Protein AF-A0A2D4L9E7-F1 (afdb_monomer_lite)

pLDDT: mean 81.02, std 16.88, range [30.33, 95.88]

Secondary structure (DSSP, 8-state):
-EE-TTSTT--EE-------S--EE-B-TTS-B--S-S--HHHHHHHHHHHHTTSSEEEE--EEETTEEES-EEEESSS-SSSTT--GGG-HHHHSTTT--

Structure (mmCIF, N/CA/C/O backbone):
data_AF-A0A2D4L9E7-F1
#
_entry.id   AF-A0A2D4L9E7-F1
#
loop_
_atom_site.group_PDB
_atom_site.id
_atom_site.type_symbol
_atom_site.label_atom_id
_atom_site.label_alt_id
_atom_site.label_comp_id
_atom_site.label_asym_id
_atom_site.label_entity_id
_atom_site.label_seq_id
_atom_site.pdbx_PDB_ins_code
_atom_site.Cartn_x
_atom_site.Cartn_y
_atom_site.Cartn_z
_atom_site.occupancy
_atom_site.B_iso_or_equiv
_atom_site.auth_seq_id
_atom_site.auth_comp_id
_atom_site.auth_asym_id
_atom_site.auth_atom_id
_atom_site.pdbx_PDB_model_num
ATOM 1 N N . ILE A 1 1 ? -16.323 7.079 7.103 1.00 86.12 1 ILE A N 1
ATOM 2 C CA . ILE A 1 1 ? -16.629 6.130 8.201 1.00 86.12 1 ILE A CA 1
ATOM 3 C C . ILE A 1 1 ? -18.139 6.122 8.41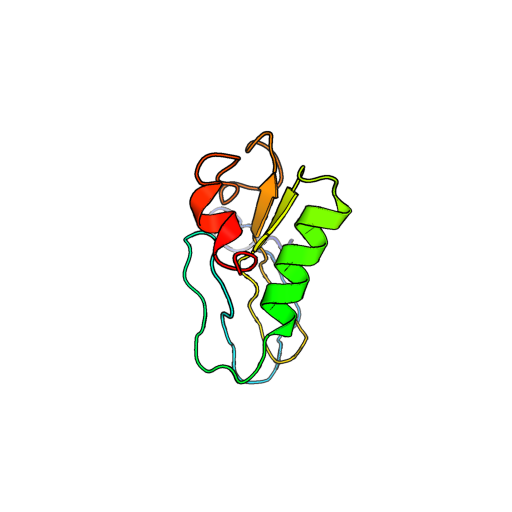2 1.00 86.12 1 ILE A C 1
ATOM 5 O O . ILE A 1 1 ? -18.728 7.197 8.427 1.00 86.12 1 ILE A O 1
ATOM 9 N N . ILE A 1 2 ? -18.757 4.944 8.516 1.00 92.50 2 ILE A N 1
ATOM 10 C CA . ILE A 1 2 ? -20.193 4.740 8.749 1.00 92.50 2 ILE A CA 1
ATOM 11 C C . ILE A 1 2 ? -20.382 4.044 10.095 1.00 92.50 2 ILE A C 1
ATOM 13 O O . ILE A 1 2 ? -19.716 3.052 10.381 1.00 92.50 2 ILE A O 1
ATOM 17 N N . GLU A 1 3 ? -21.310 4.552 10.903 1.00 95.19 3 GLU A N 1
ATOM 18 C CA . GLU A 1 3 ? -21.714 3.950 12.174 1.00 95.19 3 GLU A CA 1
ATOM 19 C C . GLU A 1 3 ? -22.987 3.122 11.989 1.00 95.19 3 GLU A C 1
ATOM 21 O O . GLU A 1 3 ? -24.034 3.633 11.582 1.00 95.19 3 GLU A O 1
ATOM 26 N N . MET A 1 4 ? -22.934 1.845 12.359 1.00 93.75 4 MET A N 1
ATOM 27 C CA . MET A 1 4 ? -24.116 0.984 12.374 1.00 93.75 4 MET A CA 1
ATOM 28 C C . MET A 1 4 ? -24.857 1.142 13.709 1.00 93.75 4 MET A C 1
ATOM 30 O O . MET A 1 4 ? -24.802 0.264 14.569 1.00 93.75 4 MET A O 1
ATOM 34 N N . LYS A 1 5 ? -25.568 2.268 13.875 1.00 94.06 5 LYS A N 1
ATOM 35 C CA . LYS A 1 5 ? -26.239 2.682 15.131 1.00 94.06 5 LYS A CA 1
ATOM 36 C C . LYS A 1 5 ? -27.178 1.634 15.741 1.00 94.06 5 LYS A C 1
ATOM 38 O O . LYS A 1 5 ? -27.344 1.596 16.956 1.00 94.06 5 LYS A O 1
ATOM 43 N N . ASN A 1 6 ? -27.769 0.785 14.900 1.00 95.88 6 ASN A N 1
ATOM 44 C CA . ASN A 1 6 ? -28.741 -0.234 15.303 1.00 95.88 6 ASN A CA 1
ATOM 45 C C . ASN A 1 6 ? -28.107 -1.594 15.662 1.00 95.88 6 ASN A C 1
ATOM 47 O O . ASN A 1 6 ? -28.835 -2.536 15.961 1.00 95.88 6 ASN A O 1
ATOM 51 N N . ARG A 1 7 ? -26.773 -1.737 15.615 1.00 94.25 7 ARG A N 1
ATOM 52 C CA . ARG A 1 7 ? -26.065 -2.962 16.029 1.00 94.25 7 ARG A CA 1
ATOM 53 C C . ARG A 1 7 ? -25.505 -2.815 17.453 1.00 94.25 7 ARG A C 1
ATOM 55 O O . ARG A 1 7 ? -25.070 -1.717 17.809 1.00 94.25 7 ARG A O 1
ATOM 62 N N . PRO A 1 8 ? -25.462 -3.894 18.262 1.00 94.25 8 PRO A N 1
ATOM 63 C CA . PRO A 1 8 ? -24.792 -3.872 19.562 1.00 94.25 8 PRO A CA 1
ATOM 64 C C . PRO A 1 8 ? -23.357 -3.343 19.437 1.00 94.25 8 PRO A C 1
ATOM 66 O O . PRO A 1 8 ? -22.628 -3.739 18.531 1.00 94.25 8 PRO A O 1
ATOM 69 N N . GLY A 1 9 ? -22.972 -2.411 20.313 1.00 94.94 9 GLY A N 1
ATOM 70 C CA . GLY A 1 9 ? -21.647 -1.778 20.294 1.00 94.94 9 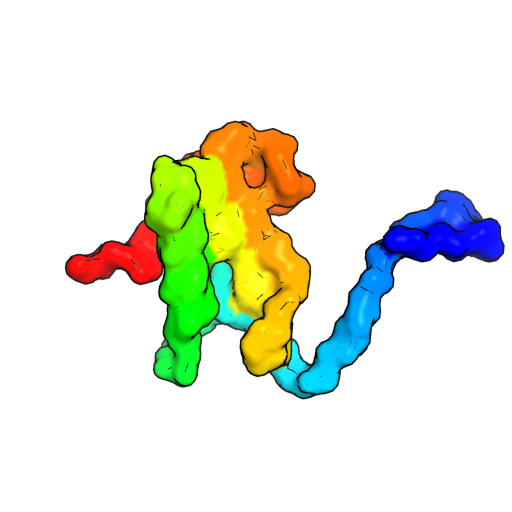GLY A CA 1
ATOM 71 C C . GLY A 1 9 ? -21.447 -0.679 19.242 1.00 94.94 9 GLY A C 1
ATOM 72 O O . GLY A 1 9 ? -20.385 -0.071 19.237 1.00 94.94 9 GLY A O 1
ATOM 73 N N . ARG A 1 10 ? -22.448 -0.397 18.390 1.00 94.12 10 ARG A N 1
ATOM 74 C CA . ARG A 1 10 ? -22.427 0.670 17.365 1.00 94.12 10 ARG A CA 1
ATOM 75 C C . ARG A 1 10 ? -21.114 0.716 16.561 1.00 94.12 10 ARG A C 1
ATOM 77 O O . ARG A 1 10 ? -20.438 1.743 16.532 1.00 94.12 10 ARG A O 1
ATOM 84 N N . PRO A 1 11 ? -20.726 -0.401 15.922 1.00 95.75 11 PRO A N 1
ATOM 85 C CA . PRO A 1 11 ? -19.445 -0.494 15.240 1.00 95.75 11 PRO A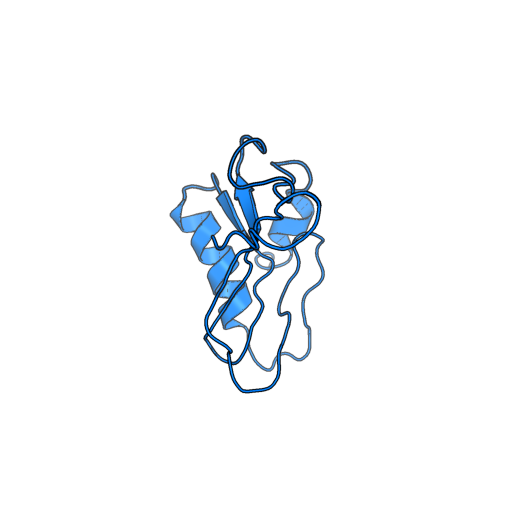 CA 1
ATOM 86 C C . PRO A 1 11 ? -19.319 0.529 14.106 1.00 95.75 11 PRO A C 1
ATOM 88 O O . PRO A 1 11 ? -20.292 0.840 13.404 1.00 95.75 11 PRO A O 1
ATOM 91 N N . LEU A 1 12 ? -18.087 1.006 13.930 1.00 94.88 12 LEU A N 1
ATOM 92 C CA . LEU A 1 12 ? -17.665 1.900 12.860 1.00 94.88 12 LEU A CA 1
ATOM 93 C C . LEU A 1 12 ? -17.036 1.091 11.722 1.00 94.88 12 LEU A C 1
ATOM 95 O O . LEU A 1 12 ? -16.268 0.164 11.968 1.00 94.88 12 LEU A O 1
ATOM 99 N N . TYR A 1 13 ? -17.334 1.470 10.483 1.00 92.81 13 TYR A N 1
ATOM 100 C CA . TYR A 1 13 ? -16.775 0.854 9.281 1.00 92.81 13 TYR A CA 1
ATOM 101 C C . TYR A 1 13 ? -16.270 1.908 8.304 1.00 92.81 13 TYR A C 1
ATOM 103 O O . TYR A 1 13 ? -16.798 3.021 8.225 1.00 92.81 13 TYR A O 1
ATOM 111 N N . HIS A 1 14 ? -15.273 1.542 7.511 1.00 91.00 14 HIS A N 1
ATOM 112 C CA . HIS A 1 14 ? -14.895 2.292 6.321 1.00 91.00 14 HIS A CA 1
ATOM 113 C C . HIS A 1 14 ? -15.755 1.819 5.141 1.00 91.00 14 HIS A C 1
ATOM 115 O O . HIS A 1 14 ? -16.184 0.668 5.104 1.00 91.00 14 HIS A O 1
ATOM 121 N N . LEU A 1 15 ? -16.070 2.733 4.224 1.00 92.38 15 LEU A N 1
ATOM 122 C CA . LEU A 1 15 ? -16.793 2.433 2.992 1.00 92.38 15 LEU A CA 1
ATOM 123 C C . LEU A 1 15 ? -15.986 3.013 1.839 1.00 92.38 15 LEU A C 1
ATOM 125 O O . LEU A 1 15 ? -15.561 4.167 1.908 1.00 92.38 15 LEU A O 1
ATOM 129 N N . GLU A 1 16 ? -15.835 2.221 0.794 1.00 91.56 16 GLU A N 1
ATOM 130 C CA . GLU A 1 16 ? -15.198 2.593 -0.459 1.00 91.56 16 GLU A CA 1
ATOM 131 C C . GLU A 1 16 ? -16.057 2.118 -1.635 1.00 91.56 16 GLU A C 1
ATOM 133 O O . GLU A 1 16 ? -17.010 1.350 -1.461 1.00 91.56 16 GLU A O 1
ATOM 138 N N . HIS A 1 17 ? -15.759 2.614 -2.834 1.00 92.69 17 HIS A N 1
ATOM 139 C CA . HIS A 1 17 ? -16.453 2.163 -4.033 1.00 92.69 17 HIS A CA 1
ATOM 140 C C . HIS A 1 17 ? -16.097 0.712 -4.344 1.00 92.69 17 HIS A C 1
ATOM 142 O O . HIS A 1 17 ? -14.933 0.324 -4.289 1.00 92.69 17 HIS A O 1
ATOM 148 N N . TYR A 1 18 ? -17.101 -0.071 -4.738 1.00 93.19 18 TYR A N 1
ATOM 149 C CA . TYR A 1 18 ? -16.854 -1.390 -5.301 1.00 93.19 18 TYR A CA 1
ATOM 150 C C . TYR A 1 18 ? -16.038 -1.258 -6.590 1.00 93.19 18 TYR A C 1
ATOM 152 O O . TYR A 1 18 ? -16.400 -0.489 -7.483 1.00 93.19 18 TYR A O 1
ATOM 160 N N . ILE A 1 19 ? -14.952 -2.023 -6.679 1.00 94.75 19 ILE A N 1
ATOM 161 C CA . ILE A 1 19 ? -14.085 -2.067 -7.852 1.00 94.75 19 ILE A CA 1
ATOM 162 C C . ILE A 1 19 ? -14.362 -3.376 -8.590 1.00 94.75 19 ILE A C 1
ATOM 164 O O . ILE A 1 19 ? -14.077 -4.462 -8.084 1.00 94.75 19 ILE A O 1
ATOM 168 N N . GLU A 1 20 ? -14.933 -3.276 -9.788 1.00 95.81 20 GLU A N 1
ATOM 169 C CA . GLU A 1 20 ? -15.254 -4.439 -10.610 1.00 95.81 20 GLU A CA 1
ATOM 170 C C . GLU A 1 20 ? -13.998 -5.017 -11.276 1.00 95.81 20 GLU A C 1
ATOM 172 O O . GLU A 1 20 ? -13.258 -4.310 -11.958 1.00 95.81 20 GLU A O 1
ATOM 177 N N . GLY A 1 21 ? -13.787 -6.327 -11.114 1.00 95.44 21 GLY A N 1
ATOM 178 C CA . GLY A 1 21 ? -12.778 -7.105 -11.832 1.00 95.44 21 GLY A CA 1
ATOM 179 C C . GLY A 1 21 ? -11.904 -7.971 -10.923 1.00 95.44 21 GLY A C 1
ATOM 180 O O . GLY A 1 21 ? -12.205 -8.200 -9.751 1.00 95.44 21 GLY A O 1
ATOM 181 N N . LYS A 1 22 ? -10.824 -8.527 -11.486 1.00 93.75 22 LYS A N 1
ATOM 182 C CA . LYS A 1 22 ? -9.951 -9.456 -10.757 1.00 93.75 22 LYS A CA 1
ATOM 183 C C . LYS A 1 22 ? -9.046 -8.696 -9.795 1.00 93.75 22 LYS A C 1
ATOM 185 O O . LYS A 1 22 ? -8.126 -8.003 -10.228 1.00 93.75 22 LYS A O 1
ATOM 190 N N . TYR A 1 23 ? -9.266 -8.916 -8.505 1.00 93.19 23 TYR A N 1
ATOM 191 C CA . TYR A 1 23 ? -8.392 -8.412 -7.458 1.00 93.19 23 TYR A CA 1
ATOM 192 C C . TYR A 1 23 ? -7.015 -9.083 -7.516 1.00 93.19 23 TYR A C 1
ATOM 194 O O . TYR A 1 23 ? -6.898 -10.309 -7.624 1.00 93.19 23 TYR A O 1
ATOM 202 N N . ILE A 1 24 ? -5.963 -8.273 -7.452 1.00 92.12 24 ILE A N 1
ATOM 203 C CA . ILE A 1 24 ? -4.569 -8.699 -7.509 1.00 92.12 24 ILE A CA 1
ATOM 204 C C . ILE A 1 24 ? -3.782 -7.975 -6.422 1.00 92.12 24 ILE A C 1
ATOM 206 O O . ILE A 1 24 ? -3.820 -6.752 -6.350 1.00 92.12 24 ILE A O 1
ATOM 210 N N . LYS A 1 25 ? -2.998 -8.735 -5.652 1.00 90.88 25 LYS A N 1
ATOM 211 C CA . LYS A 1 25 ? -1.929 -8.216 -4.797 1.00 90.88 25 LYS A CA 1
ATOM 212 C C . LYS A 1 25 ? -0.594 -8.302 -5.544 1.00 90.88 25 LYS A C 1
ATOM 214 O O . LYS A 1 25 ? -0.195 -9.397 -5.943 1.00 90.88 25 LYS A O 1
ATOM 219 N N . TYR A 1 26 ? 0.054 -7.162 -5.789 1.00 88.12 26 TYR A N 1
ATOM 220 C CA . TYR A 1 26 ? 1.287 -7.073 -6.588 1.00 88.12 26 TYR A CA 1
ATOM 221 C C . TYR A 1 26 ? 2.547 -7.172 -5.732 1.00 88.12 26 TYR A C 1
ATOM 223 O O . TYR A 1 26 ? 3.509 -7.835 -6.119 1.00 88.12 26 TYR A O 1
ATOM 231 N N . ASN A 1 27 ? 2.542 -6.538 -4.565 1.00 83.12 27 ASN A N 1
ATOM 232 C CA . ASN A 1 27 ? 3.566 -6.717 -3.545 1.00 83.12 27 ASN A CA 1
ATOM 233 C C . ASN A 1 27 ? 2.932 -6.792 -2.160 1.00 83.12 27 ASN A C 1
ATOM 235 O O . ASN A 1 27 ? 1.719 -6.628 -2.007 1.00 83.12 27 ASN A O 1
ATOM 239 N N . SER A 1 28 ? 3.754 -7.089 -1.157 1.00 80.25 28 SER A N 1
ATOM 240 C CA . SER A 1 28 ? 3.337 -7.001 0.233 1.00 80.25 28 SER A CA 1
ATOM 241 C C . SER A 1 28 ? 4.288 -6.198 1.101 1.00 80.25 28 SER A C 1
ATOM 243 O O . SER A 1 28 ? 5.484 -6.131 0.823 1.00 80.25 28 SER A O 1
ATOM 245 N N . ASN A 1 29 ? 3.775 -5.731 2.232 1.00 72.56 29 ASN A N 1
ATOM 246 C CA . ASN A 1 29 ? 4.562 -5.187 3.339 1.00 72.56 29 ASN A CA 1
ATOM 247 C C . ASN A 1 29 ? 5.501 -6.210 4.027 1.00 72.56 29 ASN A C 1
ATOM 249 O O . ASN A 1 29 ? 6.244 -5.863 4.940 1.00 72.56 29 ASN A O 1
ATOM 253 N N . SER A 1 30 ? 5.496 -7.479 3.598 1.00 70.06 30 SER A N 1
ATOM 254 C CA . SER A 1 30 ? 6.337 -8.557 4.133 1.00 70.06 30 SER A CA 1
ATOM 255 C C . SER A 1 30 ? 7.194 -9.248 3.063 1.00 70.06 30 SER A C 1
ATOM 257 O O . SER A 1 30 ? 7.707 -10.340 3.292 1.00 70.06 30 SER A O 1
ATOM 259 N N . GLY A 1 31 ? 7.411 -8.613 1.907 1.00 68.31 31 GLY A N 1
ATOM 260 C CA . GLY A 1 31 ? 8.373 -9.074 0.895 1.00 68.31 31 GLY A CA 1
ATOM 261 C C . GLY A 1 31 ? 7.851 -10.087 -0.131 1.00 68.31 31 GLY A C 1
ATOM 262 O O . GLY A 1 31 ? 8.628 -10.546 -0.958 1.00 68.31 31 GLY A O 1
ATOM 263 N N . PHE A 1 32 ? 6.558 -10.429 -0.131 1.00 77.38 32 PHE A N 1
ATOM 264 C CA . PHE A 1 32 ? 5.930 -11.055 -1.303 1.00 77.38 32 PHE A CA 1
ATOM 265 C C . PHE A 1 32 ? 5.956 -10.093 -2.498 1.00 77.38 32 PHE A C 1
ATOM 267 O O . PHE A 1 32 ? 5.554 -8.936 -2.364 1.00 77.38 32 PHE A O 1
ATOM 274 N N . VAL A 1 33 ? 6.364 -10.599 -3.659 1.00 77.38 33 VAL A N 1
ATOM 275 C CA . VAL A 1 33 ? 6.297 -9.927 -4.959 1.00 77.38 33 VAL A CA 1
ATOM 276 C C . VAL A 1 33 ? 5.679 -10.912 -5.940 1.00 77.38 33 VAL A C 1
ATOM 278 O O . VAL A 1 33 ? 6.063 -12.081 -5.982 1.00 77.38 33 VAL A O 1
ATOM 281 N N . ARG A 1 34 ? 4.697 -10.458 -6.716 1.00 77.31 34 ARG A N 1
ATOM 282 C CA . ARG A 1 34 ? 4.122 -11.268 -7.787 1.00 77.31 34 ARG A CA 1
ATOM 283 C C . ARG A 1 34 ? 5.102 -11.323 -8.965 1.00 77.31 34 ARG A C 1
ATOM 285 O O . ARG A 1 34 ? 5.412 -10.290 -9.545 1.00 77.31 34 ARG A O 1
ATOM 292 N N . ASP A 1 35 ? 5.547 -12.530 -9.305 1.00 72.25 35 ASP A N 1
ATOM 293 C CA . ASP A 1 35 ? 6.655 -12.798 -10.242 1.00 72.25 35 ASP A CA 1
ATOM 294 C C . ASP A 1 35 ? 6.192 -13.264 -11.639 1.00 72.25 35 ASP A C 1
ATOM 296 O O . ASP A 1 35 ? 6.916 -13.912 -12.386 1.00 72.25 35 ASP A O 1
ATOM 300 N N . ASP A 1 36 ? 4.949 -12.973 -12.035 1.00 72.75 36 ASP A N 1
ATOM 301 C CA . ASP A 1 36 ? 4.478 -13.365 -13.371 1.00 72.75 36 ASP A CA 1
ATOM 302 C C . ASP A 1 36 ? 4.972 -12.434 -14.493 1.00 72.75 36 ASP A C 1
ATOM 304 O O . ASP A 1 36 ? 4.640 -12.664 -15.651 1.00 72.75 36 ASP A O 1
ATOM 308 N N . ASN A 1 37 ? 5.787 -11.416 -14.178 1.00 61.44 37 ASN A N 1
ATOM 309 C CA . ASN A 1 37 ? 6.415 -10.469 -15.115 1.00 61.44 37 ASN A CA 1
ATOM 310 C C . ASN A 1 37 ? 5.450 -9.760 -16.090 1.00 61.44 37 ASN A C 1
ATOM 312 O O . ASN A 1 37 ? 5.883 -9.113 -17.040 1.00 61.44 37 ASN A O 1
ATOM 316 N N . ILE A 1 38 ? 4.136 -9.815 -15.844 1.00 68.06 38 ILE A N 1
ATOM 317 C CA . ILE A 1 38 ? 3.121 -9.205 -16.717 1.00 68.06 38 ILE A CA 1
ATOM 318 C C . ILE A 1 38 ? 3.002 -7.694 -16.458 1.00 68.06 38 ILE A C 1
ATOM 320 O O . ILE A 1 38 ? 2.572 -6.950 -17.340 1.00 68.06 38 ILE A O 1
ATOM 324 N N . ARG A 1 39 ? 3.373 -7.207 -15.261 1.00 78.31 39 ARG A N 1
ATOM 325 C CA . ARG A 1 39 ? 3.203 -5.791 -14.892 1.00 78.31 39 ARG A CA 1
ATOM 326 C C . ARG A 1 39 ? 4.135 -5.326 -13.769 1.00 78.31 39 ARG A C 1
ATOM 328 O O . ARG A 1 39 ? 3.950 -5.694 -12.614 1.00 78.31 39 ARG A O 1
ATOM 335 N N . LEU A 1 40 ? 5.074 -4.435 -14.102 1.00 85.25 40 LEU A N 1
ATOM 336 C CA . LEU A 1 40 ? 6.078 -3.901 -13.164 1.00 85.25 40 LEU A CA 1
AT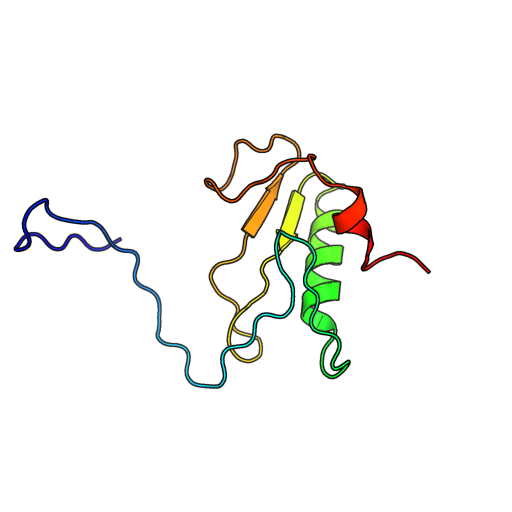OM 337 C C . LEU A 1 40 ? 5.745 -2.514 -12.590 1.00 85.25 40 LEU A C 1
ATOM 339 O O . LEU A 1 40 ? 6.357 -2.102 -11.607 1.00 85.25 40 LEU A O 1
ATOM 343 N N . THR A 1 41 ? 4.757 -1.803 -13.145 1.00 90.69 41 THR A N 1
ATOM 344 C CA . THR A 1 41 ? 4.367 -0.456 -12.685 1.00 90.69 41 THR A CA 1
ATOM 345 C C . THR A 1 41 ? 4.092 -0.364 -11.175 1.00 90.69 41 THR A C 1
ATOM 347 O O . THR A 1 41 ? 4.552 0.604 -10.576 1.00 90.69 41 THR A O 1
ATOM 350 N N . PRO A 1 42 ? 3.430 -1.339 -10.513 1.00 90.75 42 PRO A N 1
ATOM 351 C CA . PRO A 1 42 ? 3.270 -1.336 -9.054 1.00 90.75 42 PRO A CA 1
ATOM 352 C C . PRO A 1 42 ? 4.597 -1.306 -8.284 1.00 90.75 42 PRO A C 1
ATOM 354 O O . PRO A 1 42 ? 4.721 -0.579 -7.304 1.00 90.75 42 PRO A O 1
ATOM 357 N N . GLN A 1 43 ? 5.604 -2.051 -8.751 1.00 88.88 43 GLN A N 1
ATOM 358 C CA . GLN A 1 43 ? 6.926 -2.088 -8.120 1.00 88.88 43 GLN A CA 1
ATOM 359 C C . GLN A 1 43 ? 7.697 -0.793 -8.360 1.00 88.88 43 GLN A C 1
ATOM 361 O O . GLN A 1 43 ? 8.261 -0.218 -7.431 1.00 88.88 43 GLN A O 1
ATOM 366 N N . ALA A 1 44 ? 7.659 -0.296 -9.600 1.00 90.69 44 ALA A N 1
ATOM 367 C CA . ALA A 1 44 ? 8.255 0.986 -9.953 1.00 90.69 44 ALA A CA 1
ATOM 368 C C . ALA A 1 44 ? 7.614 2.144 -9.171 1.00 90.69 44 ALA A C 1
ATOM 370 O O . ALA A 1 44 ? 8.316 3.062 -8.758 1.00 90.69 44 ALA A O 1
ATOM 371 N N . PHE A 1 45 ? 6.302 2.088 -8.921 1.00 92.75 45 PHE A N 1
ATOM 372 C CA . PHE A 1 45 ? 5.594 3.059 -8.092 1.00 92.75 45 PHE A CA 1
ATOM 373 C C . PHE A 1 45 ? 6.077 3.026 -6.638 1.00 92.75 45 PHE A C 1
ATOM 375 O O . PHE A 1 45 ? 6.437 4.074 -6.104 1.00 92.75 45 PHE A O 1
ATOM 382 N N . SER A 1 46 ? 6.163 1.842 -6.019 1.00 91.00 46 SER A N 1
ATOM 383 C CA . SER A 1 46 ? 6.738 1.700 -4.675 1.00 91.00 46 SER A CA 1
ATOM 384 C C . SER A 1 46 ? 8.149 2.299 -4.610 1.00 91.00 46 SER A C 1
ATOM 386 O O . SER A 1 46 ? 8.402 3.169 -3.777 1.00 91.00 46 SER A O 1
ATOM 388 N N . HIS A 1 47 ? 9.036 1.941 -5.545 1.00 90.12 47 HIS A N 1
ATOM 389 C CA . HIS A 1 47 ? 10.391 2.500 -5.616 1.00 90.12 47 HIS A CA 1
ATOM 390 C C . HIS A 1 47 ? 10.395 4.030 -5.792 1.00 90.12 47 HIS A C 1
ATOM 392 O O . HIS A 1 47 ? 11.077 4.743 -5.059 1.00 90.12 47 HIS A O 1
ATOM 398 N N . PHE A 1 48 ? 9.565 4.559 -6.695 1.00 94.56 48 PHE A N 1
ATOM 399 C CA . PHE A 1 48 ? 9.432 5.999 -6.911 1.00 94.56 48 PHE A CA 1
ATOM 400 C C . PHE A 1 48 ? 9.028 6.748 -5.634 1.00 94.56 48 PHE A C 1
ATOM 402 O O . PHE A 1 48 ? 9.582 7.811 -5.359 1.00 94.56 48 PHE A O 1
ATOM 409 N N . THR A 1 49 ? 8.093 6.217 -4.837 1.00 93.88 49 THR A N 1
ATOM 410 C CA . THR A 1 49 ? 7.668 6.871 -3.583 1.00 93.88 49 THR A CA 1
ATOM 411 C C . THR A 1 49 ? 8.801 6.975 -2.560 1.00 93.88 49 THR A C 1
ATOM 413 O O . THR A 1 49 ? 8.904 7.985 -1.859 1.00 93.88 49 THR A O 1
ATOM 416 N N . PHE A 1 50 ? 9.691 5.981 -2.530 1.00 91.19 50 PHE A N 1
ATOM 417 C CA . PHE A 1 50 ? 10.869 5.975 -1.671 1.00 91.19 50 PHE A CA 1
ATOM 418 C C . PHE A 1 50 ? 11.897 7.021 -2.091 1.00 91.19 50 PHE A C 1
ATOM 420 O O . PHE A 1 50 ? 12.274 7.877 -1.289 1.00 91.19 50 PHE A O 1
ATOM 427 N N . GLU A 1 51 ? 12.278 7.030 -3.366 1.00 93.00 51 GLU A N 1
ATOM 428 C CA . GLU A 1 51 ? 13.230 8.012 -3.890 1.00 93.00 51 GLU A CA 1
ATOM 429 C C . GLU A 1 51 ? 12.688 9.441 -3.779 1.00 93.00 51 GLU A C 1
ATOM 431 O O . GLU A 1 51 ? 13.366 10.360 -3.316 1.00 93.00 51 GLU A O 1
ATOM 436 N N . ARG A 1 52 ? 11.416 9.645 -4.139 1.00 94.62 52 ARG A N 1
ATOM 437 C CA . ARG A 1 52 ? 10.806 10.978 -4.162 1.00 94.62 52 ARG A CA 1
ATOM 438 C C . ARG A 1 52 ? 10.641 11.592 -2.774 1.00 94.62 52 ARG A C 1
ATOM 440 O O . ARG A 1 52 ? 10.605 12.824 -2.675 1.00 94.62 52 ARG A O 1
ATOM 447 N N . SER A 1 53 ? 10.519 10.760 -1.739 1.00 88.88 53 SER A N 1
ATOM 448 C CA . SER A 1 53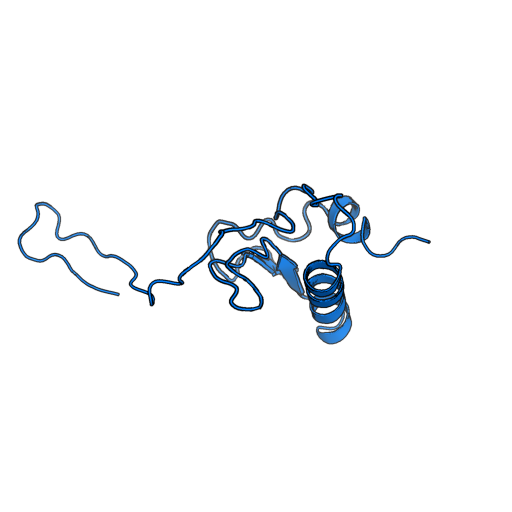 ? 10.426 11.191 -0.343 1.00 88.88 53 SER A CA 1
ATOM 449 C C . SER A 1 53 ? 11.787 11.435 0.315 1.00 88.88 53 SER A C 1
ATOM 451 O O . SER A 1 53 ? 11.821 11.790 1.487 1.00 88.88 53 SER A O 1
ATOM 453 N N . GLY A 1 54 ? 12.905 11.259 -0.403 1.00 90.19 54 GLY A N 1
ATOM 454 C CA . GLY A 1 54 ? 14.235 11.340 0.203 1.00 90.19 54 GLY A CA 1
ATOM 455 C C . GLY A 1 54 ? 14.476 10.208 1.201 1.00 90.19 54 GLY A C 1
ATOM 456 O O . GLY A 1 54 ? 15.067 10.433 2.254 1.00 90.19 54 GLY A O 1
ATOM 457 N N . HIS A 1 55 ? 13.973 9.011 0.882 1.00 88.12 55 HIS A N 1
ATOM 458 C CA . HIS A 1 55 ? 14.138 7.783 1.669 1.00 88.12 55 HIS A CA 1
ATOM 459 C C . HIS A 1 55 ? 13.417 7.791 3.028 1.00 88.12 55 HIS A C 1
ATOM 461 O O . HIS A 1 55 ? 13.744 7.004 3.917 1.00 88.12 55 HIS A O 1
ATOM 467 N N . GLN A 1 56 ? 12.417 8.662 3.198 1.00 86.56 56 GLN A N 1
ATOM 468 C CA . GLN A 1 56 ? 11.684 8.825 4.461 1.00 86.56 56 GLN A CA 1
ATOM 469 C C . GLN A 1 56 ? 10.431 7.948 4.564 1.00 86.56 56 GLN A C 1
ATOM 471 O O . GLN A 1 56 ? 9.991 7.635 5.675 1.00 86.56 56 GLN A O 1
ATOM 476 N N . LEU A 1 57 ? 9.844 7.554 3.429 1.00 90.50 57 LEU A N 1
ATOM 477 C CA . LEU A 1 57 ? 8.685 6.664 3.390 1.00 90.50 57 LEU A CA 1
ATOM 478 C C . LEU A 1 57 ? 8.649 5.812 2.127 1.00 90.50 57 LEU A C 1
ATOM 480 O O . LEU A 1 57 ? 9.202 6.192 1.102 1.00 90.50 57 LEU A O 1
ATOM 484 N N . ILE A 1 58 ? 7.921 4.703 2.173 1.00 89.81 58 ILE A N 1
ATOM 485 C CA . ILE A 1 58 ? 7.564 3.912 0.994 1.00 89.81 58 ILE A CA 1
ATOM 486 C C . ILE A 1 58 ? 6.083 3.540 1.036 1.00 89.81 58 ILE A C 1
ATOM 488 O O . ILE A 1 58 ? 5.524 3.318 2.112 1.00 89.81 58 ILE A O 1
ATOM 492 N N . ILE A 1 59 ? 5.455 3.433 -0.133 1.00 92.06 59 ILE A N 1
ATOM 493 C CA . ILE A 1 59 ? 4.117 2.854 -0.273 1.00 92.06 59 ILE A CA 1
ATOM 494 C C . ILE A 1 59 ? 4.244 1.412 -0.782 1.00 92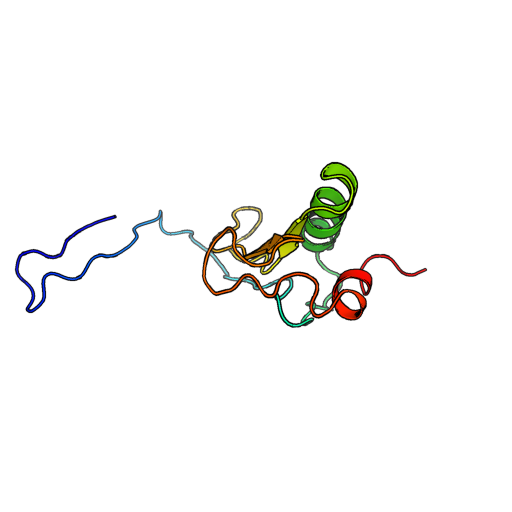.06 59 ILE A C 1
ATOM 496 O O . ILE A 1 59 ? 4.819 1.166 -1.843 1.00 92.06 59 ILE A O 1
ATOM 500 N N . VAL A 1 60 ? 3.704 0.461 -0.024 1.00 89.44 60 VAL A N 1
ATOM 501 C CA . VAL A 1 60 ? 3.707 -0.990 -0.281 1.00 89.44 60 VAL A CA 1
ATOM 502 C C . VAL A 1 60 ? 2.291 -1.563 -0.117 1.00 89.44 60 VAL A C 1
ATOM 504 O O . VAL A 1 60 ? 1.332 -0.804 0.015 1.00 89.44 60 VAL A O 1
ATOM 507 N N . ASP A 1 61 ? 2.144 -2.895 -0.159 1.00 90.38 61 ASP A N 1
ATOM 508 C CA . ASP A 1 61 ? 0.838 -3.572 -0.238 1.00 90.38 61 ASP A CA 1
ATOM 509 C C . ASP A 1 61 ? 0.010 -3.033 -1.420 1.00 90.38 61 ASP A C 1
ATOM 511 O O . ASP A 1 61 ? -1.184 -2.778 -1.315 1.00 90.38 61 ASP A O 1
ATOM 515 N N . ILE A 1 62 ? 0.651 -2.848 -2.579 1.00 92.88 62 ILE A N 1
ATOM 516 C CA . ILE A 1 62 ? -0.041 -2.384 -3.781 1.00 92.88 62 ILE A CA 1
ATOM 517 C C . ILE A 1 62 ? -0.951 -3.505 -4.279 1.00 92.88 62 ILE A C 1
ATOM 519 O O . ILE A 1 62 ? -0.489 -4.558 -4.736 1.00 92.88 62 ILE A O 1
ATOM 523 N N . GLN A 1 63 ? -2.256 -3.275 -4.181 1.00 93.25 63 GLN A N 1
ATOM 524 C CA . GLN A 1 63 ? -3.290 -4.257 -4.477 1.00 93.25 63 GLN A CA 1
ATOM 525 C C . GLN A 1 63 ? -4.571 -3.590 -4.979 1.00 93.25 63 GLN A C 1
ATOM 527 O O . GLN A 1 63 ? -4.835 -2.431 -4.673 1.00 93.25 63 GLN A O 1
ATOM 532 N N . GLY A 1 64 ? -5.351 -4.306 -5.785 1.00 94.88 64 GLY A N 1
ATOM 533 C CA . GLY A 1 64 ? -6.597 -3.799 -6.359 1.00 94.88 64 GLY A CA 1
ATOM 534 C C . GLY A 1 64 ? -6.912 -4.418 -7.716 1.00 94.88 64 GLY A C 1
ATOM 535 O O . GLY A 1 64 ? -6.523 -5.555 -7.991 1.00 94.88 64 GLY A O 1
ATOM 536 N N . VAL A 1 65 ? -7.604 -3.675 -8.579 1.00 95.00 65 VAL A N 1
ATOM 537 C CA . VAL A 1 65 ? -8.015 -4.132 -9.917 1.00 95.00 65 VAL A CA 1
ATOM 538 C C . VAL A 1 65 ? -7.496 -3.164 -10.973 1.00 95.00 65 VAL A C 1
ATOM 540 O O . VAL A 1 65 ? -7.782 -1.970 -10.926 1.00 95.00 65 VAL A O 1
ATOM 543 N N . GLY A 1 66 ? -6.744 -3.663 -11.959 1.00 91.75 66 GLY A N 1
ATOM 544 C CA . GLY A 1 66 ? -6.131 -2.781 -12.957 1.00 91.75 66 GLY A CA 1
ATOM 545 C C . GLY A 1 66 ? -5.249 -1.726 -12.277 1.00 91.75 66 GLY A C 1
ATOM 546 O O . GLY A 1 66 ? -4.430 -2.082 -11.428 1.00 91.75 66 GLY A O 1
ATOM 547 N N . ASP A 1 67 ? -5.379 -0.457 -12.662 1.00 91.81 67 ASP A N 1
ATOM 548 C CA . ASP A 1 67 ? -4.674 0.695 -12.064 1.00 91.81 67 ASP A CA 1
ATOM 549 C C . ASP A 1 67 ? -5.397 1.310 -10.848 1.00 91.81 67 ASP A C 1
ATOM 551 O O . ASP A 1 67 ? -4.920 2.290 -10.281 1.00 91.81 67 ASP A O 1
ATOM 555 N N . LEU A 1 68 ? -6.532 0.745 -10.424 1.00 94.75 68 LEU A N 1
ATOM 556 C CA . LEU A 1 68 ? -7.240 1.171 -9.218 1.00 94.75 68 LEU A CA 1
ATOM 557 C C . LEU A 1 68 ? -6.707 0.383 -8.021 1.00 94.75 68 LEU A C 1
ATOM 559 O O . LEU A 1 68 ? -7.040 -0.793 -7.844 1.00 94.75 68 LEU A O 1
ATOM 563 N N . TYR A 1 69 ? -5.863 1.034 -7.221 1.00 94.31 69 TYR A N 1
ATOM 564 C CA . TYR A 1 69 ? -5.300 0.463 -5.999 1.00 94.31 69 TYR A CA 1
ATOM 565 C C . TYR A 1 69 ? -6.108 0.870 -4.765 1.00 94.31 69 TYR A C 1
ATOM 567 O O . TYR A 1 69 ? -6.596 1.998 -4.691 1.00 94.31 69 TYR A O 1
ATOM 575 N N . THR A 1 70 ? -6.211 -0.033 -3.792 1.00 94.69 70 THR A N 1
ATOM 576 C CA . THR A 1 70 ? -6.814 0.234 -2.481 1.00 94.69 70 THR A CA 1
ATOM 577 C C . THR A 1 70 ? -6.018 -0.434 -1.358 1.00 94.69 70 THR A C 1
ATOM 579 O O . THR A 1 70 ? -5.166 -1.286 -1.614 1.00 94.69 70 THR A O 1
ATOM 582 N N . ASP A 1 71 ? -6.282 -0.010 -0.123 1.00 92.56 71 ASP A N 1
ATOM 583 C CA . ASP A 1 71 ? -5.656 -0.492 1.110 1.00 92.56 71 ASP A CA 1
ATOM 584 C C . ASP A 1 71 ? -4.115 -0.555 1.067 1.00 92.56 71 ASP A C 1
ATOM 586 O O . ASP A 1 71 ? -3.537 -1.593 1.415 1.00 92.56 71 ASP A O 1
ATOM 590 N N . PRO A 1 72 ? -3.412 0.516 0.637 1.00 92.00 72 PRO A N 1
ATOM 591 C CA . PRO A 1 72 ? -1.958 0.517 0.672 1.00 92.00 72 PRO A CA 1
ATOM 592 C C . PRO A 1 72 ? -1.451 0.512 2.118 1.00 92.00 72 PRO A C 1
ATOM 594 O O . PRO A 1 72 ? -2.120 0.984 3.040 1.00 92.00 72 PRO A O 1
ATOM 597 N N . GLN A 1 73 ? -0.216 0.059 2.301 1.00 90.38 73 GLN A N 1
ATOM 598 C CA . GLN A 1 73 ? 0.538 0.267 3.533 1.00 90.38 73 GLN A CA 1
ATOM 599 C C . GLN A 1 73 ? 1.636 1.291 3.301 1.00 90.38 73 GLN A C 1
ATOM 601 O O . GLN A 1 73 ? 2.284 1.305 2.256 1.00 90.38 73 GLN A O 1
ATOM 606 N N . ILE A 1 74 ? 1.857 2.147 4.294 1.00 89.38 74 ILE A N 1
ATOM 607 C CA . ILE A 1 74 ? 2.898 3.168 4.246 1.00 89.38 74 ILE A CA 1
ATOM 608 C C . ILE A 1 74 ? 3.891 2.844 5.350 1.00 89.38 74 ILE A C 1
ATOM 610 O O . ILE A 1 74 ? 3.537 2.821 6.527 1.00 89.38 74 ILE A O 1
ATOM 614 N N . HIS A 1 75 ? 5.137 2.574 4.975 1.00 85.25 75 HIS A N 1
ATOM 615 C CA . HIS A 1 75 ? 6.216 2.512 5.951 1.00 85.25 75 HIS A CA 1
ATOM 616 C C . HIS A 1 75 ? 6.888 3.868 6.018 1.00 85.25 75 HIS A C 1
ATOM 618 O O . HIS A 1 75 ? 7.235 4.433 4.984 1.00 85.25 75 HIS A O 1
ATOM 624 N N . THR A 1 76 ? 7.068 4.377 7.229 1.00 84.38 76 THR A N 1
ATOM 625 C CA . THR A 1 76 ? 7.811 5.612 7.487 1.00 84.38 76 THR A CA 1
ATOM 626 C C . THR A 1 76 ? 9.061 5.300 8.290 1.00 84.38 76 THR A C 1
ATOM 628 O O . THR A 1 76 ? 9.161 4.260 8.941 1.00 84.38 76 THR A O 1
ATOM 631 N N . GLU A 1 77 ? 10.024 6.212 8.281 1.00 77.44 77 GLU A N 1
ATOM 632 C CA . GLU A 1 77 ? 11.216 6.096 9.119 1.00 77.44 77 GLU A CA 1
ATOM 633 C C . GLU A 1 77 ? 10.882 5.932 10.613 1.00 77.44 77 GLU A C 1
ATOM 635 O O . GLU A 1 77 ? 11.482 5.096 11.291 1.00 77.44 77 GLU A O 1
ATOM 640 N N . SER A 1 78 ? 9.909 6.704 11.103 1.00 75.31 78 SER A N 1
ATOM 641 C CA . SER A 1 78 ? 9.465 6.726 12.502 1.00 75.31 78 SER A CA 1
ATOM 642 C C . SER A 1 78 ? 8.720 5.454 12.918 1.00 75.31 78 SER A C 1
ATOM 644 O O . SER A 1 78 ? 8.788 5.059 14.080 1.00 75.31 78 SER A O 1
ATOM 646 N N . GLY A 1 79 ? 7.997 4.810 11.994 1.00 71.06 79 GLY A N 1
ATOM 647 C CA . GLY A 1 79 ? 7.171 3.635 12.285 1.00 71.06 79 GLY A CA 1
ATOM 648 C C . GLY A 1 79 ? 5.901 3.918 13.099 1.00 71.06 79 GLY A C 1
ATOM 649 O O . GLY A 1 79 ? 5.145 2.995 13.371 1.00 71.06 79 GLY A O 1
ATOM 650 N N . THR A 1 80 ? 5.664 5.167 13.511 1.00 73.06 80 THR A N 1
ATOM 651 C CA . THR A 1 80 ? 4.527 5.560 14.366 1.00 73.06 80 THR A CA 1
ATOM 652 C C . THR A 1 80 ? 3.378 6.202 13.596 1.00 73.06 80 THR A C 1
ATOM 654 O O . THR A 1 80 ? 2.313 6.442 14.160 1.00 73.06 80 THR A O 1
ATOM 657 N N . ASP A 1 81 ? 3.600 6.510 12.320 1.00 74.50 81 ASP A N 1
ATOM 658 C CA . ASP A 1 81 ? 2.632 7.183 11.457 1.00 74.50 81 ASP A CA 1
ATOM 659 C C . ASP A 1 81 ? 1.796 6.152 10.663 1.00 74.50 81 ASP A C 1
ATOM 661 O O . ASP A 1 81 ? 2.193 5.002 10.526 1.00 74.50 81 ASP A O 1
ATOM 665 N N . PHE A 1 82 ? 0.646 6.549 10.108 1.00 76.69 82 PHE A N 1
ATOM 666 C CA . PHE A 1 82 ? -0.151 5.774 9.128 1.00 76.69 82 PHE A CA 1
ATOM 667 C C . PHE A 1 82 ? -0.575 4.333 9.498 1.00 76.69 82 PHE A C 1
ATOM 669 O O . PHE A 1 82 ? -0.650 3.460 8.634 1.00 76.69 82 PHE A O 1
ATOM 676 N N . GLY A 1 83 ? -0.994 4.119 10.747 1.00 70.81 83 GLY A N 1
ATOM 677 C CA . GLY A 1 83 ? -1.721 2.914 11.168 1.00 70.81 83 GLY A CA 1
ATOM 678 C C . GLY A 1 83 ? -0.835 1.725 11.548 1.00 70.81 83 GLY A C 1
ATOM 679 O O . GLY A 1 83 ? 0.373 1.717 11.335 1.00 70.81 83 GLY A O 1
ATOM 680 N N . ASP A 1 84 ? -1.458 0.697 12.127 1.00 73.81 84 ASP A N 1
ATOM 681 C CA . ASP A 1 84 ? -0.759 -0.392 12.833 1.00 73.81 84 ASP A CA 1
ATOM 682 C C . ASP A 1 84 ? 0.075 -1.319 11.925 1.00 73.81 84 ASP A C 1
ATOM 684 O O . ASP A 1 84 ? 0.883 -2.109 12.411 1.00 73.81 84 ASP A O 1
ATOM 688 N N . GLY A 1 85 ? -0.116 -1.241 10.604 1.00 63.03 85 GLY A N 1
ATOM 689 C CA . GLY A 1 85 ? 0.667 -1.983 9.613 1.00 63.03 85 GLY A CA 1
ATOM 690 C C . GLY A 1 85 ? 1.978 -1.298 9.209 1.00 63.03 85 GLY A C 1
ATOM 691 O O . GLY A 1 85 ? 2.727 -1.849 8.397 1.00 63.03 85 GLY A O 1
ATOM 692 N N . ASN A 1 86 ? 2.293 -0.128 9.777 1.00 69.00 86 ASN A N 1
ATOM 693 C CA . ASN A 1 86 ? 3.591 0.515 9.618 1.00 69.00 86 ASN A CA 1
ATOM 694 C C . ASN A 1 86 ? 4.665 -0.248 10.409 1.00 69.00 86 ASN A C 1
ATOM 696 O O . ASN A 1 86 ? 4.750 -0.175 11.632 1.00 69.00 86 ASN A O 1
ATOM 700 N N . LEU A 1 87 ? 5.522 -0.982 9.701 1.00 64.69 87 LEU A N 1
ATOM 701 C CA . LEU A 1 87 ? 6.593 -1.767 10.318 1.00 64.69 87 LEU A CA 1
ATOM 702 C C . LEU A 1 87 ? 7.869 -0.947 10.581 1.00 64.69 87 LEU A C 1
ATOM 704 O O . LEU A 1 87 ? 8.866 -1.499 11.055 1.00 64.69 87 LEU A O 1
ATOM 708 N N . GLY A 1 88 ? 7.853 0.360 10.294 1.00 62.81 88 GLY A N 1
ATOM 709 C CA . GLY A 1 88 ? 9.002 1.252 10.430 1.00 62.81 88 GLY A CA 1
ATOM 710 C C . GLY A 1 88 ? 10.226 0.796 9.625 1.00 62.81 88 GLY A C 1
ATOM 711 O O . GLY A 1 88 ? 10.147 -0.042 8.726 1.00 62.81 88 GLY A O 1
ATOM 712 N N . LYS A 1 89 ? 11.413 1.279 10.007 1.00 58.91 89 LYS A N 1
ATOM 713 C CA . LYS A 1 89 ? 12.715 0.867 9.438 1.00 58.91 89 LYS A CA 1
ATOM 714 C C . LYS A 1 89 ? 13.112 -0.597 9.689 1.00 58.91 89 LYS A C 1
ATOM 716 O O . LYS A 1 89 ? 14.243 -0.967 9.398 1.00 58.91 89 LYS A O 1
ATOM 721 N N . LYS A 1 90 ? 12.249 -1.451 10.247 1.00 53.34 90 LYS A N 1
ATOM 722 C CA . LYS A 1 90 ? 12.670 -2.754 10.789 1.00 53.34 90 LYS A CA 1
ATOM 723 C C . LYS A 1 90 ? 13.056 -3.799 9.735 1.00 53.34 90 LYS A C 1
ATOM 725 O O . LYS A 1 90 ? 13.565 -4.839 10.125 1.00 53.34 90 LYS A O 1
ATOM 730 N N . ASN A 1 91 ? 12.870 -3.530 8.439 1.00 48.56 91 ASN A N 1
ATOM 731 C CA . ASN A 1 91 ? 13.382 -4.374 7.351 1.00 48.56 91 ASN A CA 1
ATOM 732 C C . ASN A 1 91 ? 13.774 -3.558 6.097 1.00 48.56 91 ASN A C 1
ATOM 734 O O . ASN A 1 91 ? 13.076 -3.627 5.083 1.00 48.56 91 ASN A O 1
ATOM 738 N N . PRO A 1 92 ? 14.904 -2.824 6.109 1.00 46.97 92 PRO A N 1
ATOM 739 C CA . PRO A 1 92 ? 15.420 -2.151 4.915 1.00 46.97 92 PRO A CA 1
ATOM 740 C C . PRO A 1 92 ? 15.822 -3.176 3.843 1.00 46.97 92 PRO A C 1
ATOM 742 O O . PRO A 1 92 ? 15.585 -2.969 2.666 1.00 46.97 92 PRO A O 1
ATOM 745 N N . GLU A 1 93 ? 16.321 -4.346 4.246 1.00 45.09 93 GLU A N 1
ATOM 746 C CA . GLU A 1 93 ? 16.770 -5.433 3.359 1.00 45.09 93 GLU A CA 1
ATOM 747 C C . GLU A 1 93 ? 15.646 -5.995 2.452 1.00 45.09 93 GLU A C 1
ATOM 749 O O . GLU A 1 93 ? 15.911 -6.477 1.355 1.00 45.09 93 GLU A O 1
ATOM 754 N N . ARG A 1 94 ? 14.367 -5.902 2.861 1.00 48.12 94 ARG A N 1
ATOM 755 C CA . ARG A 1 94 ? 13.202 -6.251 2.011 1.00 48.12 94 ARG A CA 1
ATOM 756 C C . ARG A 1 94 ? 12.670 -5.076 1.188 1.00 48.12 94 ARG A C 1
ATOM 758 O O . ARG A 1 94 ? 11.926 -5.303 0.239 1.00 48.12 94 ARG A O 1
ATOM 765 N N . LEU A 1 95 ? 13.072 -3.852 1.526 1.00 48.25 95 LEU A N 1
ATOM 766 C CA . LEU A 1 95 ? 12.784 -2.634 0.770 1.00 48.25 95 LEU A CA 1
ATOM 767 C C . LEU A 1 95 ? 13.549 -2.604 -0.568 1.00 48.25 95 LEU A C 1
ATOM 769 O O . LEU A 1 95 ? 13.071 -2.023 -1.537 1.00 48.25 95 LEU A O 1
ATOM 773 N N . PHE A 1 96 ? 14.705 -3.279 -0.630 1.00 46.94 96 PHE A N 1
ATOM 774 C CA . PHE A 1 96 ? 15.646 -3.240 -1.757 1.00 46.94 96 PHE A CA 1
ATOM 775 C C . PHE A 1 96 ? 15.521 -4.376 -2.784 1.00 46.94 96 PHE A C 1
ATOM 777 O O . PHE A 1 96 ? 16.209 -4.337 -3.803 1.00 46.94 96 PHE A O 1
ATOM 784 N N . VAL A 1 97 ? 14.620 -5.353 -2.611 1.00 42.94 97 VAL A N 1
ATOM 785 C CA . VAL A 1 97 ? 14.469 -6.461 -3.590 1.00 42.94 97 VAL A CA 1
ATOM 786 C C . VAL A 1 97 ? 13.918 -5.978 -4.950 1.00 42.94 97 VAL A C 1
ATOM 788 O O . VAL A 1 97 ? 13.879 -6.732 -5.914 1.00 42.94 97 VAL A O 1
ATOM 791 N N . LEU A 1 98 ? 13.547 -4.699 -5.073 1.00 41.19 98 LEU A N 1
ATOM 792 C CA . LEU A 1 98 ? 13.061 -4.091 -6.316 1.00 41.19 98 LEU A CA 1
ATOM 793 C C . LEU A 1 98 ? 14.071 -3.145 -6.995 1.00 41.19 98 LEU A C 1
ATOM 795 O O . LEU A 1 98 ? 13.734 -2.572 -8.028 1.00 41.19 98 LEU A O 1
ATOM 799 N N . GLY A 1 99 ? 15.281 -2.972 -6.444 1.00 33.28 99 GLY A N 1
ATOM 800 C CA . GLY A 1 99 ? 16.254 -1.977 -6.930 1.00 33.28 99 GLY A CA 1
ATOM 801 C C . GLY A 1 99 ? 17.712 -2.442 -7.037 1.00 33.28 99 GLY A C 1
ATOM 802 O O . GLY A 1 99 ? 18.582 -1.608 -7.258 1.00 33.28 99 GLY A O 1
ATOM 803 N N . GLY A 1 100 ? 18.001 -3.735 -6.859 1.00 30.33 100 GLY A N 1
ATOM 804 C CA . GLY A 1 100 ? 19.362 -4.281 -6.895 1.00 30.33 100 GLY A CA 1
ATOM 805 C C . GLY A 1 100 ? 19.690 -5.015 -8.195 1.00 30.33 100 GLY A C 1
ATOM 806 O O . GLY A 1 100 ? 19.457 -6.220 -8.290 1.00 30.33 100 GLY A O 1
ATOM 807 N N . GLY A 1 101 ? 20.263 -4.283 -9.149 1.00 34.12 101 GLY A N 1
ATOM 808 C CA . GLY A 1 101 ? 21.055 -4.765 -10.281 1.00 34.12 101 GLY A CA 1
ATOM 809 C C . GLY A 1 101 ? 22.168 -3.767 -10.554 1.00 34.12 101 GLY A C 1
ATOM 810 O O . GLY A 1 101 ? 21.842 -2.561 -10.591 1.00 34.12 101 GLY A O 1
#

Sequence (101 aa):
IIEMKNRPGRPLYHLEHYIEGKYIKYNSNSGFVRDDNIRLTPQAFSHFTFERSGHQLIIVDIQGVGDLYTDPQIHTESGTDFGDGNLGKKNPERLFVLGGG

InterPro domains:
  IPR004166 Alpha-type protein kinase, alpha-kinase domain [PF02816] (3-92)
  IPR004166 Alpha-type protein kinase, alpha-kinase domain [PS51158] (1-101)
  IPR004166 Alpha-type protein kinase, alpha-kinase domain [SM00811] (1-96)
  IPR011009 Protein kinase-like domain superfamily [SSF56112] (9-92)
  IPR051852 Alpha-type Protein Kinase [PTHR45992] (1-90)

Foldseek 3Di:
DDFPCPDVPRDDDDDDDDDDDDKDFQFAPVQDHDDPPPDCVLVVQQVCVCVVVVNFKGWHRFMDHDPDGDDIQMAGCVQPPDDDSHPHPPCVVSSCPSPDD

Radius of gyration: 16.01 Å; chains: 1; bounding box: 50×25×37 Å

Organism: NCBI:txid1970185